Protein AF-A0A9D6ZRL2-F1 (afdb_monomer)

pLDDT: mean 81.24, std 16.93, range [39.88, 98.56]

Structure (mmCIF, N/CA/C/O backbone):
data_AF-A0A9D6ZRL2-F1
#
_entry.id   AF-A0A9D6ZRL2-F1
#
loop_
_atom_site.group_PDB
_atom_site.id
_atom_site.type_symbol
_atom_site.label_atom_id
_atom_site.label_alt_id
_atom_site.label_comp_id
_atom_site.label_asym_id
_atom_site.label_entity_id
_atom_site.label_seq_id
_atom_site.pdbx_PDB_ins_code
_atom_site.Cartn_x
_atom_site.Cartn_y
_atom_site.Cartn_z
_atom_site.occupancy
_atom_site.B_iso_or_equiv
_atom_site.auth_seq_id
_atom_site.auth_comp_id
_atom_site.auth_asym_id
_atom_site.auth_atom_id
_atom_site.pdbx_PDB_model_num
ATOM 1 N N . MET A 1 1 ? 14.388 -2.382 -47.299 1.00 39.88 1 MET A N 1
ATOM 2 C CA . MET A 1 1 ? 14.114 -3.077 -46.024 1.00 39.88 1 MET A CA 1
ATOM 3 C C . MET A 1 1 ? 14.242 -2.038 -44.928 1.00 39.88 1 MET A C 1
ATOM 5 O O . MET A 1 1 ? 15.350 -1.703 -44.545 1.00 39.88 1 MET A O 1
ATOM 9 N N . THR A 1 2 ? 13.133 -1.408 -44.551 1.00 41.78 2 THR A N 1
ATOM 10 C CA . THR A 1 2 ? 13.115 -0.328 -43.558 1.00 41.78 2 THR A CA 1
ATOM 11 C C . THR A 1 2 ? 13.047 -0.961 -42.177 1.00 41.78 2 THR A C 1
ATOM 13 O O . THR A 1 2 ? 12.033 -1.548 -41.797 1.00 41.78 2 THR A O 1
ATOM 16 N N . GLU A 1 3 ? 14.166 -0.904 -41.467 1.00 48.56 3 GLU A N 1
ATOM 17 C CA . GLU A 1 3 ? 14.294 -1.341 -40.085 1.00 48.56 3 GLU A CA 1
ATOM 18 C C . GLU A 1 3 ? 13.347 -0.501 -39.220 1.00 48.56 3 GLU A C 1
ATOM 20 O O . GLU A 1 3 ? 13.487 0.716 -39.108 1.00 48.56 3 GLU A O 1
ATOM 25 N N . LYS A 1 4 ? 12.300 -1.139 -38.684 1.00 47.59 4 LYS A N 1
ATOM 26 C CA . LYS A 1 4 ? 11.378 -0.493 -37.751 1.00 47.59 4 LYS A CA 1
ATOM 27 C C . LYS A 1 4 ? 12.153 -0.212 -36.471 1.00 47.59 4 LYS A C 1
ATOM 29 O O . LYS A 1 4 ? 12.455 -1.143 -35.726 1.00 47.59 4 LYS A O 1
ATOM 34 N N . THR A 1 5 ? 12.445 1.057 -36.214 1.00 52.22 5 THR A N 1
ATOM 35 C CA . THR A 1 5 ? 12.989 1.532 -34.943 1.00 52.22 5 THR A CA 1
ATOM 36 C C . THR A 1 5 ? 12.052 1.070 -33.833 1.00 52.22 5 THR A C 1
ATOM 38 O O . THR A 1 5 ? 10.916 1.531 -33.715 1.00 52.22 5 THR A O 1
ATOM 41 N N . LYS A 1 6 ? 12.496 0.077 -33.065 1.00 54.03 6 LYS A N 1
ATOM 42 C CA . LYS A 1 6 ? 11.745 -0.483 -31.947 1.00 54.03 6 LYS A CA 1
ATOM 43 C C . LYS A 1 6 ? 11.677 0.613 -30.883 1.00 54.03 6 LYS A C 1
ATOM 45 O O . LYS A 1 6 ? 12.675 0.899 -30.232 1.00 54.03 6 LYS A O 1
ATOM 50 N N . THR A 1 7 ? 10.534 1.282 -30.757 1.00 54.09 7 THR A N 1
ATOM 51 C CA . THR A 1 7 ? 10.283 2.246 -29.680 1.00 54.09 7 THR A CA 1
ATOM 52 C C . THR A 1 7 ? 10.382 1.503 -28.357 1.00 54.09 7 THR A C 1
ATOM 54 O O . THR A 1 7 ? 9.481 0.741 -28.001 1.00 54.09 7 THR A O 1
ATOM 57 N N . VAL A 1 8 ? 11.505 1.681 -27.668 1.00 54.47 8 VAL A N 1
ATOM 58 C CA . VAL A 1 8 ? 11.695 1.196 -26.305 1.00 54.47 8 VAL A CA 1
ATOM 59 C C . VAL A 1 8 ? 10.724 1.995 -25.430 1.00 54.47 8 VAL A C 1
ATOM 61 O O . VAL A 1 8 ? 10.772 3.229 -25.456 1.00 54.47 8 VAL A O 1
ATOM 64 N N . PRO A 1 9 ? 9.767 1.354 -24.741 1.00 56.16 9 PRO A N 1
ATOM 65 C CA . PRO A 1 9 ? 8.836 2.077 -23.892 1.00 56.16 9 PRO A CA 1
ATOM 66 C C . PRO A 1 9 ? 9.618 2.823 -22.804 1.00 56.16 9 PRO A C 1
ATOM 68 O O . PRO A 1 9 ? 10.547 2.281 -22.216 1.00 56.16 9 PRO A O 1
ATOM 71 N N . TRP A 1 10 ? 9.194 4.048 -22.479 1.00 51.84 10 TRP A N 1
ATOM 72 C CA . TRP A 1 10 ? 9.774 4.938 -21.452 1.00 51.84 10 TRP A CA 1
ATOM 73 C C . TRP A 1 10 ? 9.937 4.324 -20.044 1.00 51.84 10 TRP A C 1
ATOM 75 O O . TRP A 1 10 ? 10.441 4.982 -19.142 1.00 51.84 10 TRP A O 1
ATOM 85 N N . THR A 1 11 ? 9.516 3.074 -19.840 1.00 53.78 11 THR A N 1
ATOM 86 C CA . THR A 1 11 ? 9.737 2.322 -18.598 1.00 53.78 11 THR A CA 1
ATOM 87 C C . THR A 1 11 ? 11.173 1.817 -18.434 1.00 53.78 11 THR A C 1
ATOM 89 O O . THR A 1 11 ? 11.516 1.400 -17.332 1.00 53.78 11 THR A O 1
ATOM 92 N N . ASP A 1 12 ? 12.011 1.912 -19.472 1.00 54.88 12 ASP A N 1
ATOM 93 C CA . ASP A 1 12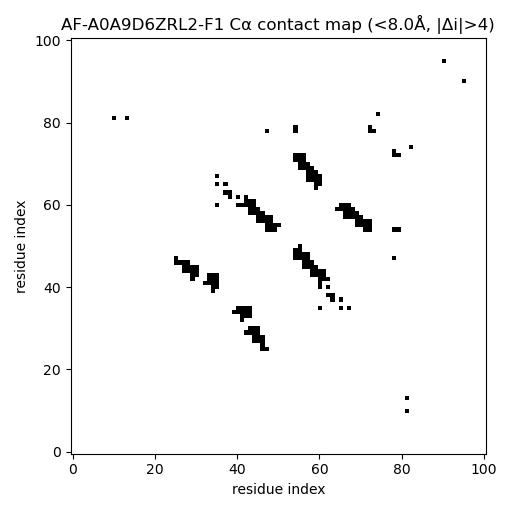 ? 13.394 1.412 -19.451 1.00 54.88 12 ASP A CA 1
ATOM 94 C C . ASP A 1 12 ? 14.449 2.502 -19.157 1.00 54.88 12 ASP A C 1
ATOM 96 O O . ASP A 1 12 ? 15.637 2.200 -19.044 1.00 54.88 12 ASP A O 1
ATOM 100 N N . THR A 1 13 ? 14.038 3.766 -18.979 1.00 53.84 13 THR A N 1
ATOM 101 C CA . THR A 1 13 ? 14.943 4.878 -18.640 1.00 53.84 13 THR A CA 1
ATOM 102 C C . THR A 1 13 ? 14.554 5.476 -17.294 1.00 53.84 13 THR A C 1
ATOM 104 O O . THR A 1 13 ? 13.482 6.061 -17.145 1.00 53.84 13 THR A O 1
ATOM 107 N N . ILE A 1 14 ? 15.442 5.364 -16.305 1.00 61.34 14 ILE A N 1
ATOM 108 C CA . ILE A 1 14 ? 15.262 5.999 -14.998 1.00 61.34 14 ILE A CA 1
ATOM 109 C C . ILE A 1 14 ? 15.417 7.518 -15.162 1.00 61.34 14 ILE A C 1
ATOM 111 O O . ILE A 1 14 ? 16.527 8.043 -15.173 1.00 61.34 14 ILE A O 1
ATOM 115 N N . LEU A 1 15 ? 14.295 8.22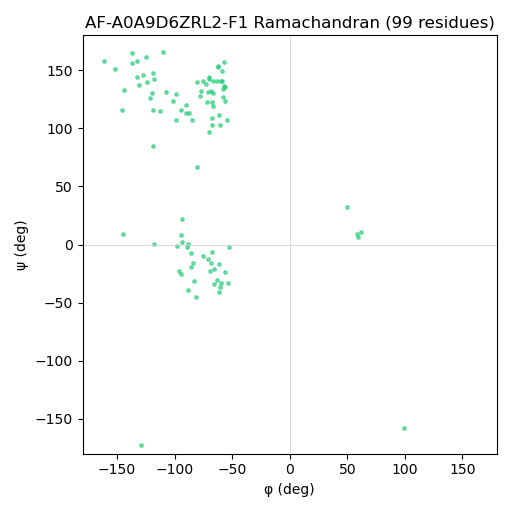5 -15.297 1.00 62.62 15 LEU A N 1
ATOM 116 C CA . LEU A 1 15 ? 14.229 9.687 -15.292 1.00 62.62 15 LEU A CA 1
ATOM 117 C C . LEU A 1 15 ? 13.357 10.133 -14.118 1.00 62.62 15 LEU A C 1
ATOM 119 O O . LEU A 1 15 ? 12.157 10.354 -14.268 1.00 62.62 15 LEU A O 1
ATOM 123 N N . TYR A 1 16 ? 13.959 10.250 -12.935 1.00 70.00 16 TYR A N 1
ATOM 124 C CA . TYR A 1 16 ? 13.302 10.902 -11.804 1.00 70.00 16 TYR A CA 1
ATOM 125 C C . TYR A 1 16 ? 13.631 12.385 -11.836 1.00 70.00 16 TYR A C 1
ATOM 127 O O . TYR A 1 16 ? 14.799 12.771 -11.781 1.00 70.00 16 TYR A O 1
ATOM 135 N N . GLN A 1 17 ? 12.593 13.212 -11.934 1.00 73.75 17 GLN A N 1
ATOM 136 C CA . GLN A 1 17 ? 12.742 14.643 -11.708 1.00 73.75 17 GLN A CA 1
ATOM 137 C C . GLN A 1 17 ? 13.195 14.877 -10.266 1.00 73.75 17 GLN A C 1
ATOM 139 O O . GLN A 1 17 ? 12.927 14.068 -9.371 1.00 73.75 17 GLN A O 1
ATOM 144 N N . ARG A 1 18 ? 13.894 15.990 -10.045 1.00 82.00 18 ARG A N 1
ATOM 145 C CA . ARG A 1 18 ? 14.215 16.430 -8.690 1.00 82.00 18 ARG A CA 1
ATOM 146 C C . ARG A 1 18 ? 12.892 16.616 -7.925 1.00 82.00 18 ARG A C 1
ATOM 148 O O . ARG A 1 18 ? 12.044 17.342 -8.434 1.00 82.00 18 ARG A O 1
ATOM 155 N N . PRO A 1 19 ? 12.719 16.006 -6.739 1.00 84.12 19 PRO A N 1
ATOM 156 C CA . PRO A 1 19 ? 11.551 16.265 -5.905 1.00 84.12 19 PRO A CA 1
ATOM 157 C C . PRO A 1 19 ? 11.462 17.756 -5.573 1.00 84.12 19 PRO A C 1
ATOM 159 O O . PRO A 1 19 ? 12.474 18.369 -5.214 1.00 84.12 19 PRO A O 1
ATOM 162 N N . GLU A 1 20 ? 10.272 18.329 -5.710 1.00 91.12 20 GLU A N 1
ATOM 163 C CA . GLU A 1 20 ? 10.000 19.723 -5.339 1.00 91.12 20 GLU A CA 1
ATOM 164 C C . GLU A 1 20 ? 9.397 19.810 -3.934 1.00 91.12 20 GLU A C 1
ATOM 166 O O . GLU A 1 20 ? 9.502 20.835 -3.262 1.00 91.12 20 GLU A O 1
ATOM 171 N N . GLU A 1 21 ? 8.794 18.718 -3.471 1.00 90.88 21 GLU A N 1
ATOM 172 C CA . GLU A 1 21 ? 8.192 18.610 -2.158 1.00 90.88 21 GLU A CA 1
ATOM 173 C C . GLU A 1 21 ? 9.256 18.535 -1.057 1.00 90.88 21 GLU A C 1
ATOM 175 O O . GLU A 1 21 ? 10.238 17.798 -1.147 1.00 90.88 21 GLU A O 1
ATOM 180 N N . GLU A 1 22 ? 9.014 19.255 0.038 1.00 93.62 22 GLU A N 1
ATOM 181 C CA . GLU A 1 22 ? 9.874 19.235 1.228 1.00 93.62 22 GLU A CA 1
ATOM 182 C C . GLU A 1 22 ? 9.912 17.849 1.898 1.00 93.62 22 GLU A C 1
ATOM 184 O O . GLU A 1 22 ? 10.926 17.452 2.474 1.00 93.62 22 GLU A O 1
ATOM 189 N N . TYR A 1 23 ? 8.816 17.088 1.796 1.00 91.31 23 TYR A N 1
ATOM 190 C CA . TYR A 1 23 ? 8.646 15.801 2.463 1.00 91.31 23 TYR A CA 1
ATOM 191 C C . TYR A 1 23 ? 8.313 14.686 1.477 1.00 91.31 23 TYR A C 1
ATOM 193 O O . TYR A 1 23 ? 7.470 14.825 0.592 1.00 91.31 23 TYR A O 1
ATOM 201 N N . ILE A 1 24 ? 8.911 13.520 1.714 1.00 83.12 24 ILE A N 1
ATOM 202 C CA . ILE A 1 24 ? 8.556 12.285 1.018 1.00 83.12 24 ILE A CA 1
ATOM 203 C C . ILE A 1 24 ? 7.269 11.739 1.635 1.00 83.12 24 ILE A C 1
ATOM 205 O O . ILE A 1 24 ? 7.185 11.523 2.845 1.00 83.12 24 ILE A O 1
ATOM 209 N N . SER A 1 25 ? 6.274 11.464 0.797 1.00 86.62 25 SER A N 1
ATOM 210 C CA . SER A 1 25 ? 5.022 10.846 1.224 1.00 86.62 25 SER A CA 1
ATOM 211 C C . SER A 1 25 ? 4.631 9.693 0.305 1.00 86.62 25 SER A C 1
ATOM 213 O O . SER A 1 25 ? 5.079 9.588 -0.835 1.00 86.62 25 SER A O 1
ATOM 215 N N . VAL A 1 26 ? 3.798 8.794 0.826 1.00 87.50 26 VAL A N 1
ATOM 216 C CA . VAL A 1 26 ? 3.218 7.686 0.066 1.00 87.50 26 VAL A CA 1
ATOM 217 C C . VAL A 1 26 ? 1.709 7.808 0.141 1.00 87.50 26 VAL A C 1
ATOM 219 O O . VAL A 1 26 ? 1.133 7.853 1.232 1.00 87.50 26 VAL A O 1
ATOM 222 N N . LYS A 1 27 ? 1.055 7.817 -1.021 1.00 90.88 27 LYS A N 1
ATOM 223 C CA . LYS A 1 27 ? -0.403 7.787 -1.091 1.00 90.88 27 LYS A CA 1
ATOM 224 C C . LYS A 1 27 ? -0.909 6.429 -0.601 1.00 90.88 27 LYS A C 1
ATOM 226 O O . LYS A 1 27 ? -0.545 5.389 -1.143 1.00 90.88 27 LYS A O 1
ATOM 231 N N . ARG A 1 28 ? -1.765 6.451 0.424 1.00 95.62 28 ARG A N 1
ATOM 232 C CA . ARG A 1 28 ? -2.456 5.264 0.943 1.00 95.62 28 ARG A CA 1
ATOM 233 C C . ARG A 1 28 ? -3.866 5.204 0.376 1.00 95.62 28 ARG A C 1
ATOM 235 O O . ARG A 1 28 ? -4.717 6.009 0.760 1.00 95.62 28 ARG A O 1
ATOM 242 N N . GLU A 1 29 ? -4.088 4.277 -0.547 1.00 96.44 29 GLU A N 1
ATOM 243 C CA . GLU A 1 29 ? -5.358 4.100 -1.250 1.00 96.44 29 GLU A CA 1
ATOM 244 C C . GLU A 1 29 ? -6.361 3.390 -0.349 1.00 96.44 29 GLU A C 1
ATOM 246 O O . GLU A 1 29 ? -6.027 2.384 0.272 1.00 96.44 29 GLU A O 1
ATOM 251 N N . LEU A 1 30 ? -7.583 3.911 -0.258 1.00 97.69 30 LEU A N 1
ATOM 252 C CA . LEU A 1 30 ? -8.657 3.236 0.463 1.00 97.69 30 LEU A CA 1
ATOM 253 C C . LEU A 1 30 ? -9.059 1.971 -0.302 1.00 97.69 30 LEU A C 1
ATOM 255 O O . LEU A 1 30 ? -9.270 2.026 -1.513 1.00 97.69 30 LEU A O 1
ATOM 259 N N . VAL A 1 31 ? -9.178 0.848 0.400 1.00 97.25 31 VAL A N 1
ATOM 260 C CA . VAL A 1 31 ? -9.716 -0.383 -0.185 1.00 97.25 31 VAL A CA 1
ATOM 261 C C . VAL A 1 31 ? -11.230 -0.354 -0.023 1.00 97.25 31 VAL A C 1
ATOM 263 O O . VAL A 1 31 ? -11.733 -0.372 1.099 1.00 97.25 31 VAL A O 1
ATOM 266 N N . ALA A 1 32 ? -11.949 -0.264 -1.142 1.00 95.75 32 ALA A N 1
ATOM 267 C CA . ALA A 1 32 ? -13.408 -0.249 -1.136 1.00 95.75 32 ALA A CA 1
ATOM 268 C C . ALA A 1 32 ? -13.961 -1.525 -0.487 1.00 95.75 32 ALA A C 1
ATOM 270 O O . ALA A 1 32 ? -13.400 -2.607 -0.660 1.00 95.75 32 ALA A O 1
ATOM 271 N N . ASP A 1 33 ? -15.035 -1.366 0.287 1.00 95.19 33 ASP A N 1
ATOM 272 C CA . ASP A 1 33 ? -15.773 -2.444 0.960 1.00 95.19 33 ASP A CA 1
ATOM 273 C C . ASP A 1 33 ? -14.958 -3.310 1.937 1.00 95.19 33 ASP A C 1
ATOM 275 O O . ASP A 1 33 ? -15.458 -4.301 2.467 1.00 95.19 33 ASP A O 1
ATOM 279 N N . ALA A 1 34 ? -13.716 -2.923 2.240 1.00 96.31 34 ALA A N 1
ATOM 280 C CA . ALA A 1 34 ? -12.892 -3.628 3.204 1.00 96.31 34 ALA A CA 1
ATOM 281 C C . ALA A 1 34 ? -13.246 -3.235 4.644 1.00 96.31 34 ALA A C 1
ATOM 283 O O . ALA A 1 34 ? -13.443 -2.065 4.979 1.00 96.31 34 ALA A O 1
ATOM 284 N N . GLN A 1 35 ? -13.246 -4.237 5.518 1.00 98.00 35 GLN A N 1
ATOM 285 C CA . GLN A 1 35 ? -13.407 -4.078 6.956 1.00 98.00 35 GLN A CA 1
ATOM 286 C C . GLN A 1 35 ? -12.315 -4.868 7.673 1.00 98.00 35 GLN A C 1
ATOM 288 O O . GLN A 1 35 ? -11.973 -5.986 7.287 1.00 98.00 35 GLN A O 1
ATOM 293 N N . CYS A 1 36 ? -11.727 -4.266 8.702 1.00 98.06 36 CYS A N 1
ATOM 294 C CA . CYS A 1 36 ? -10.687 -4.904 9.489 1.00 98.06 36 CYS A CA 1
ATOM 295 C C . CYS A 1 36 ? -11.285 -6.010 10.374 1.00 98.06 36 CYS A C 1
ATOM 297 O O . CYS A 1 36 ? -12.094 -5.685 11.239 1.00 98.06 36 CYS A O 1
ATOM 299 N N . PRO A 1 37 ? -10.837 -7.274 10.270 1.00 97.50 37 PRO A N 1
ATOM 300 C CA . PRO A 1 37 ? -11.364 -8.362 11.099 1.00 97.50 37 PRO A CA 1
ATOM 301 C C . PRO A 1 37 ? -10.942 -8.271 12.576 1.00 97.50 37 PRO A C 1
ATOM 303 O O . PRO A 1 37 ? -11.465 -8.998 13.410 1.00 97.50 37 PRO A O 1
ATOM 306 N N . ALA A 1 38 ? -9.971 -7.411 12.908 1.00 97.88 38 ALA A N 1
ATOM 307 C CA . ALA A 1 38 ? -9.446 -7.276 14.267 1.00 97.88 38 ALA A CA 1
ATOM 308 C C . ALA A 1 38 ? -10.119 -6.163 15.088 1.00 97.88 38 ALA A C 1
ATOM 310 O O . ALA A 1 38 ? -10.070 -6.202 16.313 1.00 97.88 38 ALA A O 1
ATOM 311 N N . CYS A 1 39 ? -10.681 -5.137 14.442 1.00 98.00 39 CYS A N 1
ATOM 312 C CA . CYS A 1 39 ? -11.266 -3.982 15.139 1.00 98.00 39 CYS A CA 1
ATOM 313 C C . CYS A 1 39 ? -12.507 -3.394 14.458 1.00 98.00 39 CYS A C 1
ATOM 315 O O . CYS A 1 39 ? -12.921 -2.291 14.808 1.00 98.00 39 CYS A O 1
ATOM 317 N N . ASP A 1 40 ? -13.039 -4.065 13.435 1.00 98.06 40 ASP A N 1
ATOM 318 C CA . ASP A 1 40 ? -14.207 -3.660 12.647 1.00 98.06 40 ASP A CA 1
ATOM 319 C C . ASP A 1 40 ? -14.114 -2.302 11.927 1.00 98.06 40 ASP A C 1
ATOM 321 O O . ASP A 1 40 ? -15.071 -1.868 11.286 1.00 98.06 40 ASP A O 1
ATOM 325 N N . SER A 1 41 ? -12.956 -1.637 11.954 1.00 97.88 41 SER A N 1
ATOM 326 C CA . SER A 1 41 ? -12.745 -0.374 11.243 1.00 97.88 41 SER A CA 1
ATOM 327 C C . SER A 1 41 ? -12.777 -0.551 9.722 1.00 97.88 41 SER A C 1
ATOM 329 O O . SER A 1 41 ? -12.202 -1.498 9.180 1.00 97.88 41 SER A O 1
ATOM 331 N N . LYS A 1 42 ? -13.381 0.422 9.030 1.00 98.00 42 LYS A N 1
ATOM 332 C CA . LYS A 1 42 ? -13.389 0.540 7.560 1.00 98.00 42 LYS A CA 1
ATOM 333 C C . LYS A 1 42 ? -12.208 1.345 7.003 1.00 98.00 42 LYS A C 1
ATOM 335 O O . LYS A 1 42 ? -12.081 1.482 5.791 1.00 98.00 42 LYS A O 1
ATOM 340 N N . ASP A 1 43 ? -11.329 1.883 7.855 1.00 98.00 43 ASP A N 1
ATOM 341 C CA . ASP A 1 43 ? -10.118 2.588 7.405 1.00 98.00 43 ASP A CA 1
ATOM 342 C C . ASP A 1 43 ? -9.020 1.578 7.043 1.00 98.00 43 ASP A C 1
ATOM 344 O O . ASP A 1 43 ? -8.006 1.427 7.7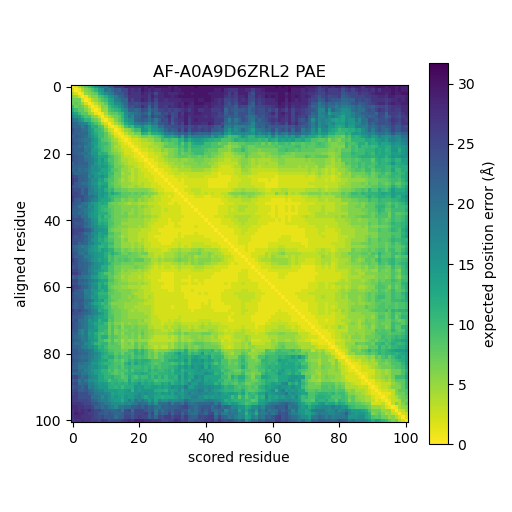29 1.00 98.00 43 ASP A O 1
ATOM 348 N N . VAL A 1 44 ? -9.271 0.811 5.985 1.00 98.56 44 VAL A N 1
ATOM 349 C CA . VAL A 1 44 ? -8.341 -0.168 5.425 1.00 98.56 44 VAL A CA 1
ATOM 350 C C . VAL A 1 44 ? -7.700 0.433 4.190 1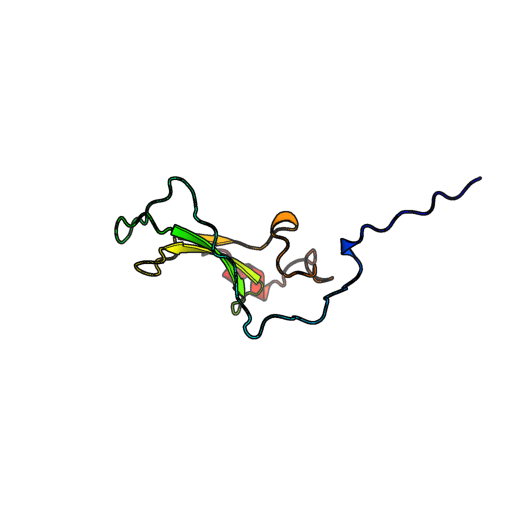.00 98.56 44 VAL A C 1
ATOM 352 O O . VAL A 1 44 ? -8.382 0.834 3.246 1.00 98.56 44 VAL A O 1
ATOM 355 N N . ARG A 1 45 ? -6.366 0.491 4.188 1.00 98.44 45 ARG A N 1
ATOM 356 C CA . ARG A 1 45 ? -5.617 1.107 3.098 1.00 98.44 45 ARG A CA 1
ATOM 357 C C . ARG A 1 45 ? -4.551 0.207 2.520 1.00 98.44 45 ARG A C 1
ATOM 359 O O . ARG A 1 45 ? -3.886 -0.539 3.239 1.00 98.44 45 ARG A O 1
ATOM 366 N N . ARG A 1 46 ? -4.369 0.359 1.216 1.00 97.00 46 ARG A N 1
ATOM 367 C CA . ARG A 1 46 ? -3.375 -0.305 0.391 1.00 97.00 46 ARG A CA 1
ATOM 368 C C . ARG A 1 46 ? -2.290 0.686 -0.009 1.00 97.00 46 ARG A C 1
ATOM 370 O O . ARG A 1 46 ? -2.590 1.799 -0.439 1.00 97.00 46 ARG A O 1
ATOM 377 N N . TYR A 1 47 ? -1.031 0.304 0.168 1.00 95.94 47 TYR A N 1
ATOM 378 C CA . TYR A 1 47 ? 0.102 1.147 -0.210 1.00 95.94 47 TYR A CA 1
ATOM 379 C C . TYR A 1 47 ? 1.404 0.358 -0.350 1.00 95.94 47 TYR A C 1
ATOM 381 O O . TYR A 1 47 ? 1.547 -0.725 0.230 1.00 95.94 47 TYR A O 1
ATOM 389 N N . PRO A 1 48 ? 2.369 0.898 -1.111 1.00 94.56 48 PRO A N 1
ATOM 390 C CA . PRO A 1 48 ? 3.694 0.320 -1.199 1.00 94.56 48 PRO A CA 1
ATOM 391 C C . PRO A 1 48 ? 4.485 0.477 0.102 1.00 94.56 48 PRO A C 1
ATOM 393 O O . PRO A 1 48 ? 4.412 1.500 0.785 1.00 94.56 48 PRO A O 1
ATOM 396 N N . ILE A 1 49 ? 5.285 -0.539 0.414 1.00 93.00 49 ILE A N 1
ATOM 397 C CA . ILE A 1 49 ? 6.289 -0.527 1.479 1.00 93.00 49 ILE A CA 1
ATOM 398 C C . ILE A 1 49 ? 7.587 -1.174 0.985 1.00 93.00 49 ILE A C 1
ATOM 400 O O . ILE A 1 49 ? 7.608 -1.902 -0.011 1.00 93.00 49 ILE A O 1
ATOM 404 N N . VAL A 1 50 ? 8.669 -0.948 1.724 1.00 89.94 50 VAL A N 1
ATOM 405 C CA . VAL A 1 50 ? 9.902 -1.736 1.629 1.00 89.94 50 VAL A CA 1
ATOM 406 C C . VAL A 1 50 ? 10.146 -2.361 2.994 1.00 89.94 50 VAL A C 1
ATOM 408 O O . VAL A 1 50 ? 10.069 -1.679 4.015 1.00 89.94 50 VAL A O 1
ATOM 411 N N . ASN A 1 51 ? 10.399 -3.665 3.024 1.00 87.56 51 ASN A N 1
ATOM 412 C CA . ASN A 1 51 ? 10.811 -4.377 4.229 1.00 87.56 51 ASN A CA 1
ATOM 413 C C . ASN A 1 51 ? 12.068 -5.214 3.943 1.00 87.56 51 ASN A C 1
ATOM 415 O O . ASN A 1 51 ? 12.657 -5.118 2.868 1.00 87.56 51 ASN A O 1
ATOM 419 N N . TRP A 1 52 ? 12.483 -6.046 4.900 1.00 84.56 52 TRP A N 1
ATOM 420 C CA . TRP A 1 52 ? 13.663 -6.907 4.761 1.00 84.56 52 TRP A CA 1
ATOM 421 C C . TRP A 1 52 ? 13.565 -7.933 3.613 1.00 84.56 52 TRP A C 1
ATOM 423 O O . TRP A 1 52 ? 14.591 -8.454 3.195 1.00 84.56 52 TRP A O 1
ATOM 433 N N . MET A 1 53 ? 12.365 -8.203 3.083 1.00 82.88 53 MET A N 1
ATOM 434 C CA . MET A 1 53 ? 12.133 -9.060 1.909 1.00 82.88 53 MET A CA 1
ATOM 435 C C . MET A 1 53 ? 12.065 -8.271 0.587 1.00 82.88 53 MET A C 1
ATOM 437 O O . MET A 1 53 ? 11.784 -8.849 -0.465 1.00 82.88 53 MET A O 1
ATOM 441 N N . GLY A 1 54 ? 12.267 -6.951 0.629 1.00 85.44 54 GLY A N 1
ATOM 442 C CA . GLY A 1 54 ? 12.198 -6.056 -0.523 1.00 85.44 54 GLY A CA 1
ATOM 443 C C . GLY A 1 54 ? 10.876 -5.294 -0.644 1.00 85.44 54 GLY A C 1
ATOM 444 O O . GLY A 1 54 ? 10.154 -5.072 0.332 1.00 85.44 54 GLY A O 1
ATOM 445 N N . ALA A 1 55 ? 10.580 -4.835 -1.861 1.00 89.19 55 ALA A N 1
ATOM 446 C CA . ALA A 1 55 ? 9.384 -4.053 -2.153 1.00 89.19 55 ALA A CA 1
ATOM 447 C C . ALA A 1 55 ? 8.120 -4.924 -2.091 1.00 89.19 55 ALA A C 1
ATOM 449 O O . ALA A 1 55 ? 8.054 -6.005 -2.687 1.00 89.19 55 ALA A O 1
ATOM 450 N N . ARG A 1 56 ? 7.103 -4.445 -1.378 1.00 92.75 56 ARG A N 1
ATOM 451 C CA . ARG A 1 56 ? 5.812 -5.120 -1.206 1.00 92.75 56 ARG A CA 1
ATOM 452 C C . ARG A 1 56 ? 4.672 -4.125 -1.347 1.00 92.75 56 ARG A C 1
ATOM 454 O O . ARG A 1 56 ? 4.841 -2.937 -1.080 1.00 92.75 56 ARG A O 1
ATOM 461 N N . ILE A 1 57 ? 3.503 -4.635 -1.703 1.00 95.12 57 ILE A N 1
ATOM 462 C CA . ILE A 1 57 ? 2.238 -3.941 -1.489 1.00 95.12 57 ILE A CA 1
ATOM 463 C C . ILE A 1 57 ? 1.616 -4.507 -0.224 1.00 95.12 57 ILE A C 1
ATOM 465 O O . ILE A 1 57 ? 1.520 -5.724 -0.072 1.00 95.12 57 ILE A O 1
ATOM 469 N N . VAL A 1 58 ? 1.208 -3.627 0.684 1.00 97.06 58 VAL A N 1
ATOM 470 C CA . VAL A 1 58 ? 0.559 -4.022 1.930 1.00 97.06 58 VAL A CA 1
ATOM 471 C C . VAL A 1 58 ? -0.851 -3.465 1.996 1.00 97.06 58 VAL A C 1
ATOM 473 O O . VAL A 1 58 ? -1.085 -2.321 1.606 1.00 97.06 58 VAL A O 1
ATOM 476 N N . THR A 1 59 ? -1.765 -4.258 2.543 1.00 97.94 59 THR A N 1
ATOM 477 C CA . THR A 1 59 ? -3.113 -3.833 2.916 1.00 97.94 59 THR A CA 1
ATOM 478 C C . THR A 1 59 ? -3.214 -3.876 4.434 1.00 97.94 59 THR A C 1
ATOM 480 O O . THR A 1 59 ? -3.099 -4.941 5.045 1.00 97.94 59 THR A O 1
ATOM 483 N N . LYS A 1 60 ? -3.383 -2.711 5.065 1.00 98.00 60 LYS A N 1
ATOM 484 C CA . LYS A 1 60 ? -3.431 -2.576 6.527 1.00 98.00 60 LYS A CA 1
ATOM 485 C C . LYS A 1 60 ? -4.594 -1.718 6.987 1.00 98.00 60 LYS A C 1
ATOM 487 O O . LYS A 1 60 ? -4.878 -0.674 6.395 1.00 98.00 60 LYS A O 1
ATOM 492 N N . CYS A 1 61 ? -5.176 -2.092 8.121 1.00 98.38 61 CYS A N 1
ATOM 493 C CA . CYS A 1 61 ? -6.042 -1.195 8.874 1.00 98.38 61 CYS A CA 1
ATOM 494 C C . CYS A 1 61 ? -5.217 -0.029 9.432 1.00 98.38 61 CYS A C 1
ATOM 496 O O . CYS A 1 61 ? -4.178 -0.244 10.048 1.00 98.38 61 CYS A O 1
ATOM 498 N N . GLN A 1 62 ? -5.667 1.204 9.231 1.00 97.44 62 GLN A N 1
ATOM 499 C CA . GLN A 1 62 ? -4.991 2.399 9.741 1.00 97.44 62 GLN A CA 1
ATOM 500 C C . GLN A 1 62 ? -5.368 2.722 11.190 1.00 97.44 62 GLN A C 1
ATOM 502 O O . GLN A 1 62 ? -4.652 3.472 11.841 1.00 97.44 62 GLN A O 1
ATOM 507 N N . ALA A 1 63 ? -6.450 2.129 11.707 1.00 97.75 63 ALA A N 1
ATOM 508 C CA . ALA A 1 63 ? -6.878 2.321 13.090 1.00 97.75 63 ALA A CA 1
ATOM 509 C C . ALA A 1 63 ? -6.097 1.438 14.078 1.00 97.75 63 ALA A C 1
ATOM 511 O O . ALA A 1 63 ? -5.662 1.919 15.117 1.00 97.75 63 ALA A O 1
ATOM 512 N N . CYS A 1 64 ? -5.908 0.149 13.764 1.00 97.81 64 CYS A N 1
ATOM 513 C CA . CYS A 1 64 ? -5.241 -0.807 14.663 1.00 97.81 64 CYS A CA 1
ATOM 514 C C . CYS A 1 64 ? -3.944 -1.411 14.102 1.00 97.81 64 CYS A C 1
ATOM 516 O O . CYS A 1 64 ? -3.331 -2.251 14.753 1.00 97.81 64 CYS A O 1
ATOM 518 N N . PHE A 1 65 ? -3.536 -1.028 12.888 1.00 97.12 65 PHE A N 1
ATOM 519 C CA . PHE A 1 65 ? -2.334 -1.525 12.198 1.00 97.12 65 PHE A CA 1
ATOM 520 C C . PHE A 1 65 ? -2.293 -3.027 11.887 1.00 97.12 65 PHE A C 1
ATOM 522 O O . PHE A 1 65 ? -1.261 -3.522 11.420 1.00 97.12 65 PHE A O 1
ATOM 529 N N . HIS A 1 66 ? -3.410 -3.740 12.058 1.00 97.81 66 HIS A N 1
ATOM 530 C CA . HIS A 1 66 ? -3.534 -5.126 11.623 1.00 97.81 66 HIS A CA 1
ATOM 531 C C . HIS A 1 66 ? -3.248 -5.250 10.119 1.00 97.81 66 HIS A C 1
ATOM 533 O O . HIS A 1 66 ? -3.695 -4.423 9.314 1.00 97.81 66 HIS A O 1
ATOM 539 N N . VAL A 1 67 ? -2.475 -6.272 9.751 1.00 97.38 67 VAL A N 1
ATOM 540 C CA . VAL A 1 67 ? -2.086 -6.551 8.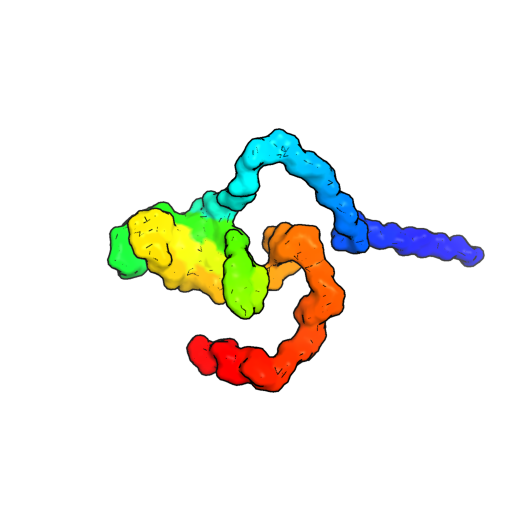365 1.00 97.38 67 VAL A CA 1
ATOM 541 C C . VAL A 1 67 ? -3.072 -7.549 7.786 1.00 97.38 67 VAL A C 1
ATOM 543 O O . VAL A 1 67 ? -3.146 -8.668 8.273 1.00 97.38 67 VAL A O 1
ATOM 546 N N . LEU A 1 68 ? -3.821 -7.133 6.767 1.00 97.06 68 LEU A N 1
ATOM 547 C CA . LEU A 1 68 ? -4.802 -7.988 6.101 1.00 97.06 68 LEU A CA 1
ATOM 548 C C . LEU A 1 68 ? -4.155 -8.777 4.961 1.00 97.06 68 LEU A C 1
ATOM 550 O O . LEU A 1 68 ? -4.481 -9.938 4.755 1.00 97.06 68 LEU A O 1
ATOM 554 N N . ASP A 1 69 ? -3.243 -8.140 4.226 1.00 96.38 69 ASP A N 1
ATOM 555 C CA . ASP A 1 69 ? -2.524 -8.763 3.118 1.00 96.38 69 ASP A CA 1
ATOM 556 C C . ASP A 1 69 ? -1.146 -8.116 2.932 1.00 96.38 69 ASP A C 1
ATOM 558 O O . ASP A 1 69 ? -0.941 -6.930 3.224 1.00 96.38 69 ASP A O 1
ATOM 562 N N . MET A 1 70 ? -0.198 -8.902 2.433 1.00 95.31 70 MET A N 1
ATOM 563 C CA . MET A 1 70 ? 1.105 -8.438 1.982 1.00 95.31 70 MET A CA 1
ATOM 564 C C . MET A 1 70 ? 1.553 -9.279 0.794 1.00 95.31 70 MET A C 1
ATOM 566 O O . MET A 1 70 ? 1.860 -10.460 0.942 1.00 95.31 70 MET A O 1
ATOM 570 N N . ARG A 1 71 ? 1.688 -8.639 -0.366 1.00 92.62 71 ARG A N 1
ATOM 571 C CA . ARG A 1 71 ? 2.084 -9.311 -1.603 1.00 92.62 71 ARG A CA 1
ATOM 572 C C . ARG A 1 71 ? 3.298 -8.680 -2.258 1.00 92.62 71 ARG A C 1
ATOM 574 O O . ARG A 1 71 ? 3.667 -7.533 -1.987 1.00 92.62 71 ARG A O 1
ATOM 581 N N . GLU A 1 72 ? 3.919 -9.448 -3.143 1.00 88.75 72 GLU A N 1
ATOM 582 C CA . GLU A 1 72 ? 4.939 -8.923 -4.043 1.00 88.75 72 GLU A CA 1
ATOM 583 C C . GLU A 1 72 ? 4.357 -7.864 -4.970 1.00 88.75 72 GLU A C 1
ATOM 585 O O . GLU A 1 72 ? 3.153 -7.831 -5.239 1.00 88.75 72 GLU A O 1
ATOM 590 N N . THR A 1 73 ? 5.229 -6.968 -5.409 1.00 87.25 73 THR A N 1
ATOM 591 C CA . THR A 1 73 ? 4.890 -5.932 -6.373 1.00 87.25 73 THR A CA 1
ATOM 592 C C . THR A 1 73 ? 4.786 -6.523 -7.773 1.00 87.25 73 THR A C 1
ATOM 594 O O . THR A 1 73 ? 5.577 -7.382 -8.156 1.00 87.25 73 THR A O 1
ATOM 597 N N . VAL A 1 74 ? 3.802 -6.051 -8.531 1.00 85.38 74 VAL A N 1
ATOM 598 C CA . VAL A 1 74 ? 3.647 -6.325 -9.964 1.00 85.38 74 VAL A CA 1
ATOM 599 C C . VAL A 1 74 ? 3.939 -5.057 -10.765 1.00 85.38 74 VAL A C 1
ATOM 601 O O . VAL A 1 74 ? 3.987 -3.959 -10.204 1.00 85.38 74 VAL A O 1
ATOM 604 N N . ARG A 1 75 ? 4.139 -5.175 -12.083 1.00 80.31 75 ARG A N 1
ATOM 605 C CA . ARG A 1 75 ? 4.532 -4.037 -12.936 1.00 80.31 75 ARG A CA 1
ATOM 606 C C . ARG A 1 75 ? 3.503 -2.906 -12.888 1.00 80.31 75 ARG A C 1
ATOM 608 O O . ARG A 1 75 ? 3.856 -1.729 -12.925 1.00 80.31 75 ARG A O 1
ATOM 615 N N . GLU A 1 76 ? 2.236 -3.265 -12.746 1.00 84.31 76 GLU A N 1
ATOM 616 C CA . GLU A 1 76 ? 1.092 -2.359 -12.687 1.00 84.31 76 GLU A CA 1
ATOM 617 C C . GLU A 1 76 ? 1.073 -1.523 -11.404 1.00 84.31 76 GLU A C 1
ATOM 619 O O . GLU A 1 76 ? 0.512 -0.428 -11.402 1.00 84.31 76 GLU A O 1
ATOM 624 N N . ASP A 1 77 ? 1.728 -1.989 -10.336 1.00 85.00 77 ASP A N 1
ATOM 625 C CA . ASP A 1 77 ? 1.837 -1.232 -9.089 1.00 85.00 77 ASP A CA 1
ATOM 626 C C . ASP A 1 77 ? 2.722 0.010 -9.242 1.00 85.00 77 ASP A C 1
ATOM 628 O O . ASP A 1 77 ? 2.683 0.889 -8.381 1.00 85.00 77 ASP A O 1
ATOM 632 N N . LYS A 1 78 ? 3.529 0.084 -10.317 1.00 80.38 78 LYS A N 1
ATOM 633 C CA . LYS A 1 78 ? 4.514 1.155 -10.561 1.00 80.38 78 LYS A CA 1
ATOM 634 C C . LYS A 1 78 ? 5.406 1.409 -9.335 1.00 80.38 78 LYS A C 1
ATOM 636 O O . LYS A 1 78 ? 5.823 2.534 -9.066 1.00 80.38 78 LYS A O 1
ATOM 641 N N . TRP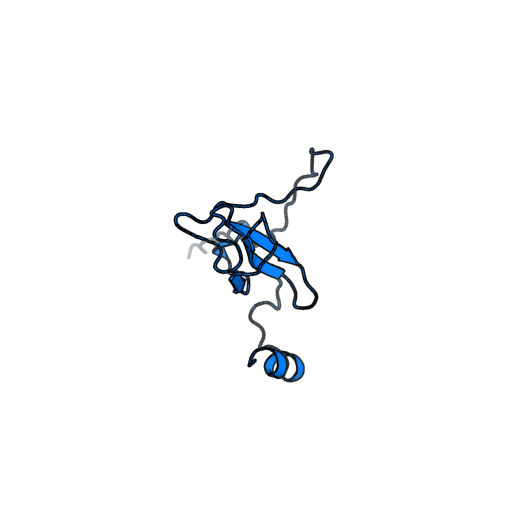 A 1 79 ? 5.667 0.342 -8.580 1.00 79.94 79 TRP A N 1
ATOM 642 C CA . TRP A 1 79 ? 6.484 0.323 -7.379 1.00 79.94 79 TRP A CA 1
ATOM 643 C C . TRP A 1 79 ? 7.257 -1.002 -7.308 1.00 79.94 79 TRP A C 1
ATOM 645 O O . TRP A 1 79 ? 6.627 -2.043 -7.460 1.00 79.94 79 TRP A O 1
ATOM 655 N N . PRO A 1 80 ? 8.573 -1.011 -7.033 1.00 74.56 80 PRO A N 1
ATOM 656 C CA . PRO A 1 80 ? 9.438 0.162 -6.991 1.00 74.56 80 PRO A CA 1
ATOM 657 C C . PRO A 1 80 ? 9.386 0.915 -8.330 1.00 74.56 80 PRO A C 1
ATOM 659 O O . PRO A 1 80 ? 8.977 0.351 -9.344 1.00 74.56 80 PRO A O 1
ATOM 662 N N . PRO A 1 81 ? 9.720 2.213 -8.346 1.00 71.75 81 PRO A N 1
ATOM 663 C CA . PRO A 1 81 ? 9.534 3.034 -9.541 1.00 71.75 81 PRO A CA 1
ATOM 664 C C . PRO A 1 81 ? 10.472 2.622 -10.694 1.00 71.75 81 PRO A C 1
ATOM 666 O O . PRO A 1 81 ? 10.334 3.094 -11.819 1.00 71.75 81 PRO A O 1
ATOM 669 N N . TYR A 1 82 ? 11.397 1.702 -10.417 1.00 68.31 82 TYR A N 1
ATOM 670 C CA . TYR A 1 82 ? 12.205 0.970 -11.375 1.00 68.31 82 TYR A CA 1
ATOM 671 C C . TYR A 1 82 ? 11.914 -0.527 -11.248 1.00 68.31 82 TYR A C 1
ATOM 673 O O . TYR A 1 82 ? 11.686 -1.034 -10.150 1.00 68.31 82 TYR A O 1
ATOM 681 N N . TRP A 1 83 ? 11.990 -1.249 -12.361 1.00 72.19 83 TRP A N 1
ATOM 682 C CA . TRP A 1 83 ? 11.964 -2.706 -12.345 1.00 72.19 83 TRP A CA 1
ATOM 683 C C . TRP A 1 83 ? 13.405 -3.215 -12.229 1.00 72.19 83 TRP A C 1
ATOM 685 O O . TRP A 1 83 ? 14.198 -2.957 -13.138 1.00 72.19 83 TRP A O 1
ATOM 695 N N . PRO A 1 84 ? 13.811 -3.861 -11.120 1.00 69.94 84 PRO A N 1
ATOM 696 C CA . PRO A 1 84 ? 15.181 -4.338 -11.005 1.00 69.94 84 PRO A CA 1
ATOM 697 C C . PRO A 1 84 ? 15.455 -5.393 -12.083 1.00 69.94 84 PRO A C 1
ATOM 699 O O . PRO A 1 84 ? 14.612 -6.247 -12.348 1.00 69.94 84 PRO A O 1
ATOM 702 N N . VAL A 1 85 ? 16.657 -5.362 -12.665 1.00 71.81 85 VAL A N 1
ATOM 703 C CA . VAL A 1 85 ? 17.101 -6.312 -13.712 1.00 71.81 85 VAL A CA 1
ATOM 704 C C . VAL A 1 85 ? 17.009 -7.770 -13.249 1.00 71.81 85 VAL A C 1
ATOM 706 O O . VAL A 1 85 ? 16.911 -8.679 -14.060 1.00 71.81 85 VAL A O 1
ATOM 709 N N . THR A 1 86 ? 17.031 -7.991 -11.938 1.00 73.94 86 THR A N 1
ATOM 710 C CA . THR A 1 86 ? 16.970 -9.308 -11.308 1.00 73.94 86 THR A CA 1
ATOM 711 C C . THR A 1 86 ? 15.558 -9.731 -10.902 1.00 73.94 86 THR A C 1
ATOM 713 O O . THR A 1 86 ? 15.415 -10.716 -10.182 1.00 73.94 86 THR A O 1
ATOM 716 N N . HIS A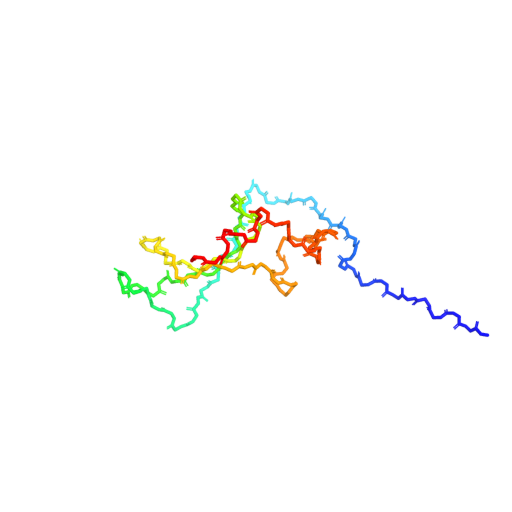 1 87 ? 14.510 -8.990 -11.285 1.00 73.06 87 HIS A N 1
ATOM 717 C CA . HIS A 1 87 ? 13.142 -9.279 -10.840 1.00 73.06 87 HIS A CA 1
ATOM 718 C C . HIS A 1 87 ? 12.651 -10.664 -11.284 1.00 73.06 87 HIS A C 1
ATOM 720 O O . HIS A 1 87 ? 11.987 -11.357 -10.520 1.00 73.06 87 HIS A O 1
ATOM 726 N N . ASP A 1 88 ? 12.957 -11.057 -12.518 1.00 75.44 88 ASP A N 1
ATOM 727 C CA . ASP A 1 88 ? 12.533 -12.316 -13.137 1.00 75.44 88 ASP A CA 1
ATOM 728 C C . ASP A 1 88 ? 13.501 -13.478 -12.873 1.00 75.44 88 ASP A C 1
ATOM 730 O O . ASP A 1 88 ? 13.273 -14.604 -13.320 1.00 75.44 88 ASP A O 1
ATOM 734 N N . TRP A 1 89 ? 14.584 -13.232 -12.135 1.00 81.56 89 TRP A N 1
ATOM 735 C CA . TRP A 1 89 ? 15.546 -14.271 -11.810 1.00 81.56 89 TRP A CA 1
ATOM 736 C C . TRP A 1 89 ? 14.935 -15.262 -10.827 1.00 81.56 89 TRP A C 1
ATOM 738 O O . TRP A 1 89 ? 14.208 -14.897 -9.900 1.00 81.56 89 TRP A O 1
ATOM 748 N N . ALA A 1 90 ? 15.273 -16.540 -11.004 1.00 80.88 90 ALA A N 1
ATOM 749 C CA . ALA A 1 90 ? 14.870 -17.565 -10.058 1.00 80.88 90 ALA A CA 1
ATOM 750 C C . ALA A 1 90 ? 15.361 -17.190 -8.653 1.00 80.88 90 ALA A C 1
ATOM 752 O O . ALA A 1 90 ? 16.555 -16.991 -8.418 1.00 80.88 90 ALA A O 1
ATOM 753 N N . VAL A 1 91 ? 14.417 -17.103 -7.715 1.00 78.00 91 VAL A N 1
ATOM 754 C CA . VAL A 1 91 ? 14.706 -16.815 -6.311 1.00 78.00 91 VAL A CA 1
ATOM 755 C C . VAL A 1 91 ? 15.688 -17.861 -5.788 1.00 78.00 91 VAL A C 1
ATOM 757 O O . VAL A 1 91 ? 15.511 -19.055 -6.041 1.00 78.00 91 VAL A O 1
ATOM 760 N N . SER A 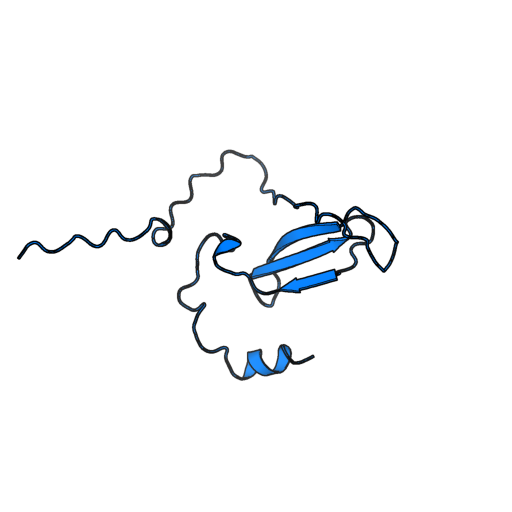1 92 ? 16.716 -17.429 -5.055 1.00 79.69 92 SER A N 1
ATOM 761 C CA . SER A 1 92 ? 17.723 -18.347 -4.522 1.00 79.69 92 SER A CA 1
ATOM 762 C C . SER A 1 92 ? 17.081 -19.411 -3.613 1.00 79.69 92 SER A C 1
ATOM 764 O O . SER A 1 92 ? 16.094 -19.120 -2.927 1.00 79.69 92 SER A O 1
ATOM 766 N N . PRO A 1 93 ? 17.632 -20.638 -3.539 1.00 78.44 93 PRO A N 1
ATOM 767 C CA . PRO A 1 93 ? 17.077 -21.693 -2.686 1.00 78.44 93 PRO A CA 1
ATOM 768 C C . PRO A 1 93 ? 16.900 -21.277 -1.214 1.00 78.44 93 PRO A C 1
ATOM 770 O O . PRO A 1 93 ? 15.941 -21.686 -0.563 1.00 78.44 93 PRO A O 1
ATOM 773 N N . ALA A 1 94 ? 17.787 -20.416 -0.703 1.00 75.44 94 ALA A N 1
ATOM 774 C CA . ALA A 1 94 ? 17.722 -19.890 0.662 1.00 75.44 94 ALA A CA 1
ATOM 775 C C . ALA A 1 94 ? 16.490 -18.995 0.913 1.00 75.44 94 ALA A C 1
ATOM 777 O O . ALA A 1 94 ? 15.921 -19.017 2.004 1.00 75.44 94 ALA A O 1
ATOM 778 N N . GLU A 1 95 ? 16.051 -18.242 -0.097 1.00 68.50 95 GLU A N 1
ATOM 779 C CA . GLU A 1 95 ? 14.877 -17.364 -0.029 1.00 68.50 95 GLU A CA 1
ATOM 780 C C . GLU A 1 95 ? 13.562 -18.126 -0.283 1.00 68.50 95 GLU A C 1
ATOM 782 O O . GLU A 1 95 ? 12.529 -17.819 0.317 1.00 68.50 95 GLU A O 1
ATOM 787 N N . GLN A 1 96 ? 13.587 -19.181 -1.107 1.00 67.62 96 GLN A N 1
ATOM 788 C CA . GLN A 1 96 ? 12.407 -20.008 -1.404 1.00 67.62 96 GLN A CA 1
ATOM 789 C C . GLN A 1 96 ? 11.812 -20.676 -0.151 1.00 67.62 96 GLN A C 1
ATOM 791 O O . GLN A 1 96 ? 10.590 -20.771 -0.017 1.00 67.62 96 GLN A O 1
ATOM 796 N N . GLY A 1 97 ? 12.659 -21.103 0.792 1.00 60.06 97 GLY A N 1
ATOM 797 C CA . GLY A 1 97 ? 12.230 -21.783 2.020 1.00 60.06 97 GLY A CA 1
ATOM 798 C C . GLY A 1 97 ? 11.405 -20.915 2.979 1.00 60.06 97 GLY A C 1
ATOM 799 O O . GLY A 1 97 ? 10.648 -21.455 3.785 1.00 60.06 97 GLY A O 1
ATOM 800 N N . ARG A 1 98 ? 11.498 -19.579 2.889 1.00 56.31 98 ARG A N 1
ATOM 801 C CA . ARG A 1 98 ? 10.789 -18.649 3.789 1.00 56.31 98 ARG A CA 1
ATOM 802 C C . ARG A 1 98 ? 9.362 -18.312 3.349 1.00 56.31 98 ARG A C 1
ATOM 804 O O . ARG A 1 98 ? 8.580 -17.880 4.185 1.00 56.31 98 ARG A O 1
ATOM 811 N N . ARG A 1 99 ? 9.009 -18.525 2.074 1.00 54.91 99 ARG A N 1
ATOM 812 C CA . ARG A 1 99 ? 7.693 -18.158 1.503 1.00 54.91 99 ARG A CA 1
ATOM 813 C C . ARG A 1 99 ? 6.593 -19.210 1.692 1.00 54.91 99 ARG A C 1
ATOM 815 O O . ARG A 1 99 ? 5.452 -18.953 1.335 1.00 54.91 99 ARG A O 1
ATOM 822 N N . ARG A 1 100 ? 6.925 -20.404 2.200 1.00 49.56 100 ARG A N 1
ATOM 823 C CA . ARG A 1 100 ? 5.994 -21.542 2.363 1.00 49.56 100 ARG A CA 1
ATOM 824 C C . ARG A 1 100 ? 5.338 -21.629 3.753 1.00 49.56 100 ARG A C 1
ATOM 826 O O . ARG A 1 100 ? 4.941 -22.721 4.151 1.00 49.56 100 ARG A O 1
ATOM 833 N N . LYS A 1 101 ? 5.270 -20.532 4.507 1.00 41.12 101 LYS A N 1
ATOM 834 C CA . LYS A 1 101 ? 4.612 -20.493 5.821 1.00 41.12 101 LYS A CA 1
ATOM 835 C C . LYS A 1 101 ? 3.468 -19.502 5.829 1.00 41.12 101 LYS A C 1
ATOM 837 O O . LYS A 1 101 ? 3.689 -18.388 5.312 1.00 41.12 101 LYS A O 1
#

Sequence (101 aa):
MTEKTKTVPWTDTILYQRPEEEYISVKRELVADAQCPACDSKDVRRYPIVNWMGARIVTKCQACFHVLDMRETVREDKWPPYWPVTHDWAVSPAEQGRRRK

Mean predicted aligned error: 9.88 Å

Nearest PDB structures (foldseek):
  5kby-assembly2_C  TM=5.642E-01  e=3.285E+00  Homo sapiens
  4g1f-assembly4_D  TM=5.653E-01  e=5.040E+00  Homo sapiens
  3g0g-assembly2_D-2  TM=5.644E-01  e=5.696E+00  Homo sapiens
  4g1f-assembly3_C  TM=5.658E-01  e=5.696E+00  Homo sapiens
  3g0d-assembly1_B  TM=5.760E-01  e=7.276E+00  Homo sapiens

Solvent-accessible surface area (backbone atoms only — not comparable to full-atom values): 6833 Å² total; per-residue (Å²): 135,83,79,76,7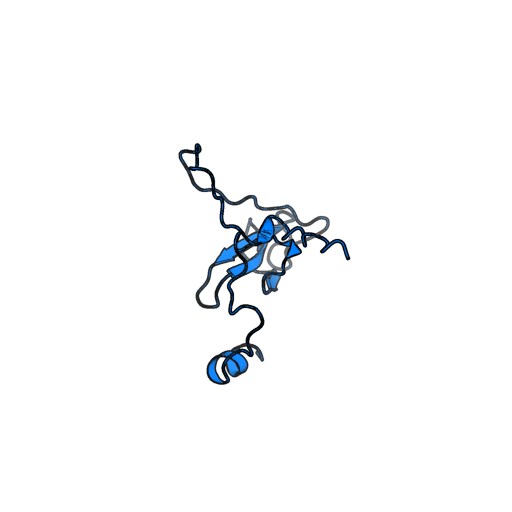9,77,80,74,62,77,84,79,56,95,77,78,75,82,81,85,64,96,66,93,81,77,80,67,44,74,44,81,96,40,62,32,94,88,74,68,44,58,56,24,29,36,33,80,48,76,56,99,92,41,60,28,37,35,31,28,25,74,85,78,63,50,73,79,48,76,43,75,55,48,83,89,66,60,43,60,87,59,80,61,94,65,68,85,52,82,73,54,75,81,60,56,71,68,72,80,115

Foldseek 3Di:
DDDPPPPDPPLADPDDDDDPDPDDDWDWAQDPPDADPVPRDSQWTWTWDQDPLGIWIWIARPVPRDTPDIGDDDVVNCPPVHDDPCNPPDDDPVSVVVVPD

Radius of gyration: 18.28 Å; Cα contacts (8 Å, |Δi|>4): 105; chains: 1; bounding box: 34×42×61 Å

Secondary structure (DSSP, 8-state):
---------GGGS--PPPP-SSS-----EE-TT---TTT--S-EEEEEEEETTEEEEEEEETTT--EEEEEE--GGGT-SSS--TTTTSPPPHHHHTTS--